Protein AF-A0A3N5P4K5-F1 (afdb_monomer_lite)

Foldseek 3Di:
DLVVVLVVVVVVLVVLVVLVVVQVVCVVPPVPDDHPDHDPDRDQDADQDFDLVLQVVPPPGDSCLVVVDDPDPPDDPVNVVVVVVCRVVSLVSTPLSVQVVQQVVCVVVVHDRDPVRDRSSNSDD

Sequence (125 aa):
SVTELRKALYARVQTQKDEQACVDMLSEYCPQAPKPVPFAADLDPYVIEINFEAAGQIPMEDPSYYLGLPTSFKLSKEQVAKLVAIGPKLLQAAPQYQCMLKVLAAEAKGRPRP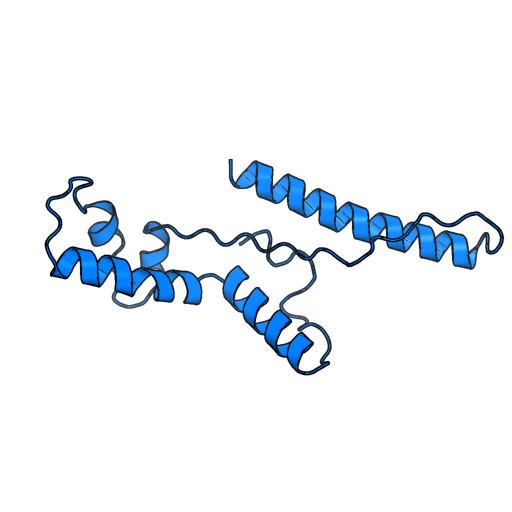EACPVGAGIFP

Structure (mmCIF, N/CA/C/O backbone):
data_AF-A0A3N5P4K5-F1
#
_entry.id   AF-A0A3N5P4K5-F1
#
loop_
_atom_site.group_PDB
_atom_site.id
_atom_site.type_symbol
_atom_site.label_atom_id
_atom_site.label_alt_id
_atom_site.label_comp_id
_atom_site.label_asym_id
_atom_site.label_entity_id
_atom_site.label_seq_id
_atom_site.pdbx_PDB_ins_code
_atom_site.Cartn_x
_atom_site.Cartn_y
_atom_site.Cartn_z
_atom_site.occupancy
_atom_site.B_iso_or_equiv
_atom_site.auth_seq_id
_atom_site.auth_comp_id
_atom_site.auth_asym_id
_atom_site.auth_atom_id
_atom_site.pdbx_PDB_model_num
ATOM 1 N N . SER A 1 1 ? 12.488 -2.743 10.631 1.00 85.75 1 SER A N 1
ATOM 2 C CA . SER A 1 1 ? 11.401 -1.741 10.710 1.00 85.75 1 SER A CA 1
ATOM 3 C C . SER A 1 1 ? 10.677 -1.686 9.370 1.00 85.75 1 SER A C 1
ATOM 5 O O . SER A 1 1 ? 11.232 -2.170 8.386 1.00 85.75 1 SER A O 1
ATOM 7 N N . VAL A 1 2 ? 9.474 -1.100 9.304 1.00 87.19 2 VAL A N 1
ATOM 8 C CA . VAL A 1 2 ? 8.745 -0.896 8.030 1.00 87.19 2 VAL A CA 1
ATOM 9 C C . VAL A 1 2 ? 9.589 -0.092 7.034 1.00 87.19 2 VAL A C 1
ATOM 11 O O . VAL A 1 2 ? 9.617 -0.406 5.850 1.00 87.19 2 VAL A O 1
ATOM 14 N N . THR A 1 3 ? 10.366 0.878 7.517 1.00 91.25 3 THR A N 1
ATOM 15 C CA . THR A 1 3 ? 11.292 1.668 6.696 1.00 91.25 3 THR A CA 1
ATOM 16 C C . THR A 1 3 ? 12.336 0.815 5.974 1.00 91.25 3 THR A C 1
ATOM 18 O O . THR A 1 3 ? 12.535 0.989 4.776 1.00 91.25 3 THR A O 1
ATOM 21 N N . GLU A 1 4 ? 12.983 -0.128 6.665 1.00 93.94 4 GLU A N 1
ATOM 22 C CA . GLU A 1 4 ? 13.984 -1.006 6.037 1.00 93.94 4 GLU A CA 1
ATOM 23 C C . GLU A 1 4 ? 13.351 -1.970 5.027 1.00 93.94 4 GLU A C 1
ATOM 25 O O . GLU A 1 4 ? 13.908 -2.189 3.954 1.00 93.94 4 GLU A O 1
ATOM 30 N N . LEU A 1 5 ? 12.142 -2.470 5.313 1.00 92.31 5 LEU A N 1
ATOM 31 C CA . LEU A 1 5 ? 11.373 -3.258 4.348 1.00 92.31 5 LEU A CA 1
ATOM 32 C C . LEU A 1 5 ? 11.087 -2.447 3.076 1.00 92.31 5 LEU A C 1
ATOM 34 O O . LEU A 1 5 ? 11.355 -2.920 1.974 1.00 92.31 5 LEU A O 1
ATOM 38 N N . ARG A 1 6 ? 10.586 -1.214 3.218 1.00 94.00 6 ARG A N 1
ATOM 39 C CA . ARG A 1 6 ? 10.293 -0.331 2.079 1.00 94.00 6 ARG A CA 1
ATOM 40 C C . ARG A 1 6 ? 11.539 -0.057 1.236 1.00 94.00 6 ARG A C 1
ATOM 42 O O . ARG A 1 6 ? 11.469 -0.145 0.015 1.00 94.00 6 ARG A O 1
ATOM 49 N N . LYS A 1 7 ? 12.690 0.202 1.866 1.00 94.06 7 LYS A N 1
ATOM 50 C CA . LYS A 1 7 ? 13.973 0.376 1.160 1.00 94.06 7 LYS A CA 1
ATOM 51 C C . LYS A 1 7 ? 14.368 -0.868 0.364 1.00 94.06 7 LYS A C 1
ATOM 53 O O . LYS A 1 7 ? 14.731 -0.743 -0.801 1.00 94.06 7 LYS A O 1
ATOM 58 N N . ALA A 1 8 ? 14.272 -2.055 0.964 1.00 93.94 8 ALA A N 1
ATOM 59 C CA . ALA A 1 8 ? 14.612 -3.307 0.290 1.00 93.94 8 ALA A CA 1
ATOM 60 C C . ALA A 1 8 ? 13.686 -3.589 -0.908 1.00 93.94 8 ALA A C 1
ATOM 62 O O . ALA A 1 8 ? 14.152 -3.972 -1.980 1.00 93.94 8 ALA A O 1
ATOM 63 N N . LEU A 1 9 ? 12.381 -3.347 -0.753 1.00 93.31 9 LEU A N 1
ATOM 64 C CA . LEU A 1 9 ? 11.402 -3.493 -1.833 1.00 93.31 9 LEU A CA 1
ATOM 65 C C . LEU A 1 9 ? 11.634 -2.477 -2.955 1.00 93.31 9 LEU A C 1
ATOM 67 O O . LEU A 1 9 ? 11.558 -2.833 -4.129 1.00 93.31 9 LEU A O 1
ATOM 71 N N . TYR A 1 10 ? 11.973 -1.235 -2.609 1.00 92.94 10 TYR A N 1
ATOM 72 C CA . TYR A 1 10 ? 12.324 -0.219 -3.595 1.00 92.94 10 TYR A CA 1
ATOM 73 C C . TYR A 1 10 ? 13.583 -0.606 -4.373 1.00 92.94 10 TYR A C 1
ATOM 75 O O . TYR A 1 10 ? 13.584 -0.549 -5.600 1.00 92.94 10 TYR A O 1
ATOM 83 N N . ALA A 1 11 ? 14.627 -1.072 -3.678 1.00 92.69 11 ALA A N 1
ATOM 84 C CA . ALA A 1 11 ? 15.844 -1.565 -4.314 1.00 92.69 11 ALA A CA 1
ATOM 85 C C . ALA A 1 11 ? 15.534 -2.704 -5.296 1.00 92.69 11 ALA A C 1
ATOM 87 O O . ALA A 1 11 ? 16.038 -2.698 -6.413 1.00 92.69 11 ALA A O 1
ATOM 88 N N . ARG A 1 12 ? 14.631 -3.624 -4.931 1.00 89.94 12 ARG A N 1
ATOM 89 C CA . ARG A 1 12 ? 14.182 -4.697 -5.827 1.00 89.94 12 ARG A CA 1
ATOM 90 C C . ARG A 1 12 ? 13.488 -4.166 -7.083 1.00 89.94 12 ARG A C 1
ATOM 92 O O . ARG A 1 12 ? 13.770 -4.657 -8.171 1.00 89.94 12 ARG A O 1
ATOM 99 N N . VAL A 1 13 ? 12.611 -3.167 -6.952 1.00 92.25 13 VAL A N 1
ATOM 100 C CA . VAL A 1 13 ? 11.982 -2.509 -8.110 1.00 92.25 13 VAL A CA 1
ATOM 101 C C . VAL A 1 13 ? 13.024 -1.831 -8.996 1.00 92.25 13 VAL A C 1
ATOM 103 O O . VAL A 1 13 ? 12.945 -1.952 -10.215 1.00 92.25 13 VAL A O 1
ATOM 106 N N . GLN A 1 14 ? 14.010 -1.159 -8.402 1.00 91.81 14 GLN A N 1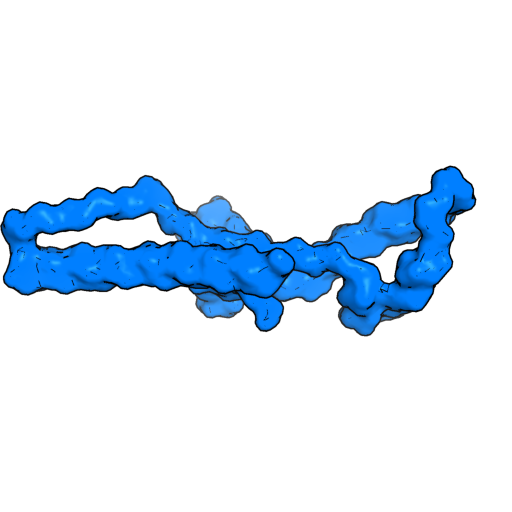
ATOM 107 C CA . GLN A 1 14 ? 15.074 -0.507 -9.156 1.00 91.81 14 GLN A CA 1
ATOM 108 C C . GLN A 1 14 ? 15.932 -1.524 -9.916 1.00 91.81 14 GLN A C 1
ATOM 110 O O . GLN A 1 14 ? 16.144 -1.347 -11.108 1.00 91.81 14 GLN A O 1
ATOM 115 N N . THR A 1 15 ? 16.314 -2.638 -9.283 1.00 91.19 15 THR A N 1
ATOM 116 C CA . THR A 1 15 ? 17.057 -3.721 -9.944 1.00 91.19 15 THR A CA 1
ATOM 117 C C . THR A 1 15 ? 16.330 -4.243 -11.183 1.00 91.19 15 THR A C 1
ATOM 119 O O . THR A 1 15 ? 16.960 -4.416 -12.217 1.00 91.19 15 THR A O 1
ATOM 122 N N . GLN A 1 16 ? 15.008 -4.434 -11.121 1.00 90.19 16 GLN A N 1
ATOM 123 C CA . GLN A 1 16 ? 14.230 -4.871 -12.290 1.00 90.19 16 GLN A CA 1
ATOM 124 C C . GLN A 1 16 ? 14.297 -3.857 -13.441 1.00 90.19 16 GLN A C 1
ATOM 126 O O . GLN A 1 16 ? 14.478 -4.240 -14.594 1.00 90.19 16 GLN A O 1
ATOM 131 N N . LYS A 1 17 ? 14.190 -2.558 -13.132 1.00 89.75 17 LYS A N 1
ATOM 132 C CA . LYS A 1 17 ? 14.299 -1.486 -14.134 1.00 89.75 17 LYS A CA 1
ATOM 133 C C . LYS A 1 17 ? 15.694 -1.429 -14.753 1.00 89.75 17 LYS A C 1
ATOM 135 O O . LYS A 1 17 ? 15.813 -1.295 -15.968 1.00 89.75 17 LYS A O 1
ATOM 140 N N . ASP A 1 18 ? 16.728 -1.548 -13.926 1.00 91.31 18 ASP A N 1
ATOM 141 C CA . ASP A 1 18 ? 18.124 -1.481 -14.359 1.00 91.31 18 ASP A CA 1
ATOM 142 C C . ASP A 1 18 ? 18.496 -2.689 -15.231 1.00 91.31 18 ASP A C 1
ATOM 144 O O . ASP A 1 18 ? 19.149 -2.537 -16.264 1.00 91.31 18 ASP A O 1
ATOM 148 N N . GLU A 1 19 ? 18.043 -3.889 -14.856 1.00 89.69 19 GLU A N 1
ATOM 149 C CA . GLU A 1 19 ? 18.236 -5.101 -15.655 1.00 89.69 19 GLU A CA 1
ATOM 150 C C . GLU A 1 19 ? 17.532 -4.999 -17.011 1.00 89.69 19 GLU A C 1
ATOM 152 O O . GLU A 1 19 ? 18.146 -5.314 -18.031 1.00 89.69 19 GLU A O 1
ATOM 157 N N . GLN A 1 20 ? 16.294 -4.493 -17.051 1.00 88.81 20 GLN A N 1
ATOM 158 C CA . GLN A 1 20 ? 15.585 -4.284 -18.314 1.00 88.81 20 GLN A CA 1
ATOM 159 C C . GLN A 1 20 ? 16.301 -3.257 -19.203 1.00 88.81 20 GLN A C 1
ATOM 161 O O . GLN A 1 20 ? 16.540 -3.529 -20.377 1.00 88.81 20 GLN A O 1
ATOM 166 N N . ALA A 1 21 ? 16.731 -2.124 -18.643 1.00 90.19 21 ALA A N 1
ATOM 167 C CA . ALA A 1 21 ? 17.487 -1.117 -19.388 1.00 90.19 21 ALA A CA 1
ATOM 168 C C . ALA A 1 21 ? 18.812 -1.676 -19.941 1.00 90.19 21 ALA A C 1
ATOM 170 O O . ALA A 1 21 ? 19.208 -1.368 -21.066 1.00 90.19 21 ALA A O 1
ATOM 171 N N . CYS A 1 22 ? 19.489 -2.538 -19.176 1.00 90.69 22 CYS A N 1
ATOM 172 C CA . CYS A 1 22 ? 20.684 -3.245 -19.632 1.00 90.69 22 CYS A CA 1
ATOM 173 C C . CYS A 1 22 ? 20.376 -4.188 -20.807 1.00 90.69 22 CYS A C 1
ATOM 175 O O . CYS A 1 22 ? 21.098 -4.185 -21.806 1.00 90.69 22 CYS A O 1
ATOM 177 N N . VAL A 1 23 ? 19.291 -4.965 -20.723 1.00 89.88 23 VAL A N 1
ATOM 178 C CA . VAL A 1 23 ? 18.829 -5.850 -21.807 1.00 89.88 23 VAL A CA 1
ATOM 179 C C . VAL A 1 23 ? 18.510 -5.058 -23.077 1.00 89.88 23 VAL A C 1
ATOM 181 O O . VAL A 1 23 ? 18.889 -5.488 -24.172 1.00 89.88 23 VAL A O 1
ATOM 184 N N . ASP A 1 24 ? 17.851 -3.908 -22.944 1.00 90.94 24 ASP A N 1
ATOM 185 C CA . ASP A 1 24 ? 17.503 -3.035 -24.067 1.00 90.94 24 ASP A CA 1
ATOM 186 C C . ASP A 1 24 ? 18.772 -2.498 -24.746 1.00 90.94 24 ASP A C 1
ATOM 188 O O . ASP A 1 24 ? 18.946 -2.650 -25.957 1.00 90.94 24 ASP A O 1
ATOM 192 N N . MET A 1 25 ? 19.727 -1.999 -23.955 1.00 92.00 25 MET A N 1
ATOM 193 C CA . MET A 1 25 ? 21.012 -1.502 -24.452 1.00 92.00 25 MET A CA 1
ATOM 194 C C . MET A 1 25 ? 21.840 -2.600 -25.138 1.00 92.00 25 MET A C 1
ATOM 196 O O . MET A 1 25 ? 22.398 -2.384 -26.214 1.00 92.00 25 MET A O 1
ATOM 200 N N . LEU A 1 26 ? 21.909 -3.805 -24.562 1.00 92.62 26 LEU A N 1
ATOM 201 C CA . LEU A 1 26 ? 22.582 -4.941 -25.203 1.00 92.62 26 LEU A CA 1
ATOM 202 C C . LEU A 1 26 ? 21.910 -5.321 -26.522 1.00 92.62 26 LEU A C 1
ATOM 204 O O . LEU A 1 26 ? 22.594 -5.670 -27.479 1.00 92.62 26 LEU A O 1
ATOM 208 N N . SER A 1 27 ? 20.583 -5.241 -26.591 1.00 91.56 27 SER A N 1
ATOM 209 C CA . SER A 1 27 ? 19.837 -5.550 -27.812 1.00 91.56 27 SER A CA 1
ATOM 210 C C . SER A 1 27 ? 20.130 -4.55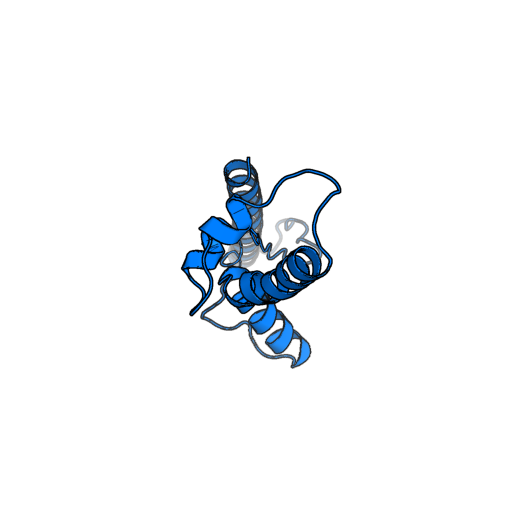2 -28.935 1.00 91.56 27 SER A C 1
ATOM 212 O O . SER A 1 27 ? 20.169 -4.957 -30.095 1.00 91.56 27 SER A O 1
ATOM 214 N N . GLU A 1 28 ? 20.363 -3.284 -28.593 1.00 95.00 28 GLU A N 1
ATOM 215 C CA . GLU A 1 28 ? 20.683 -2.212 -29.539 1.00 95.00 28 GLU A CA 1
ATOM 216 C C . GLU A 1 28 ? 22.142 -2.267 -30.018 1.00 95.00 28 GLU A C 1
ATOM 218 O O . GLU A 1 28 ? 22.401 -2.277 -31.221 1.00 95.00 28 GLU A O 1
ATOM 223 N N . TYR A 1 29 ? 23.102 -2.343 -29.092 1.00 95.62 29 TYR A N 1
ATOM 224 C CA . TYR A 1 29 ? 24.527 -2.173 -29.411 1.00 95.62 29 TYR A CA 1
ATOM 225 C C . TYR A 1 29 ? 25.292 -3.491 -29.588 1.00 95.62 29 TYR A C 1
ATOM 227 O O . TYR A 1 29 ? 26.306 -3.527 -30.284 1.00 95.62 29 TYR A O 1
ATOM 235 N N . CYS A 1 30 ? 24.818 -4.584 -28.984 1.00 93.31 30 CYS A N 1
ATOM 236 C CA . CYS A 1 30 ? 25.510 -5.874 -28.941 1.00 93.31 30 CYS A CA 1
ATOM 237 C C . CYS A 1 30 ? 24.535 -7.049 -29.172 1.00 93.31 30 CYS A C 1
ATOM 239 O O . CYS A 1 30 ? 24.409 -7.917 -28.307 1.00 93.31 30 CYS A O 1
ATOM 241 N N . PRO A 1 31 ? 23.857 -7.146 -30.333 1.00 90.81 31 PRO A N 1
ATOM 242 C CA . PRO A 1 31 ? 22.732 -8.068 -30.530 1.00 90.81 31 PRO A CA 1
ATOM 243 C C . PRO A 1 31 ? 23.086 -9.558 -30.392 1.00 90.81 31 PRO A C 1
ATOM 245 O O . PRO A 1 31 ? 22.196 -10.377 -30.168 1.00 90.81 31 PRO A O 1
ATOM 248 N N . GLN A 1 32 ? 24.368 -9.919 -30.519 1.00 92.69 32 GLN A N 1
ATOM 249 C CA . GLN A 1 32 ? 24.861 -11.291 -30.339 1.00 92.69 32 GLN A CA 1
ATOM 250 C C . GLN A 1 32 ? 25.376 -11.588 -28.921 1.00 92.69 32 GLN A C 1
ATOM 252 O O . GLN A 1 32 ? 25.774 -12.718 -28.642 1.00 92.69 32 GLN A O 1
ATOM 257 N N . ALA A 1 33 ? 25.408 -10.598 -28.024 1.00 87.69 33 ALA A N 1
ATOM 258 C CA . ALA A 1 33 ? 25.846 -10.809 -26.653 1.00 87.69 33 ALA A CA 1
ATOM 259 C C . ALA A 1 33 ? 24.820 -11.648 -25.868 1.00 87.69 33 ALA A C 1
ATOM 261 O O . ALA A 1 33 ? 23.611 -11.532 -26.100 1.00 87.69 33 ALA A O 1
ATOM 262 N N . PRO A 1 34 ? 25.275 -12.481 -24.915 1.00 86.44 34 PRO A N 1
ATOM 263 C CA . PRO A 1 34 ? 24.373 -13.181 -24.015 1.00 86.44 34 PRO A CA 1
ATOM 264 C C . PRO A 1 34 ? 23.576 -12.163 -23.194 1.00 86.44 34 PRO A C 1
ATOM 266 O O . PRO A 1 34 ? 24.144 -11.273 -22.561 1.00 86.44 34 PRO A O 1
ATOM 269 N N . LYS A 1 35 ? 22.250 -12.302 -23.210 1.00 83.44 35 LYS A N 1
ATOM 270 C CA . LYS A 1 35 ? 21.351 -11.448 -22.432 1.00 83.44 35 LYS A CA 1
ATOM 271 C C . LYS A 1 35 ? 21.176 -12.025 -21.022 1.00 83.44 35 LYS A C 1
ATOM 273 O O . LYS A 1 35 ? 21.112 -13.251 -20.888 1.00 83.44 35 LYS A O 1
ATOM 278 N N . PRO A 1 36 ? 21.076 -11.177 -19.984 1.00 81.38 36 PRO A N 1
ATOM 279 C CA . PRO A 1 36 ? 20.628 -11.607 -18.665 1.00 81.38 36 PRO A CA 1
ATOM 280 C C . PRO A 1 36 ? 19.301 -12.372 -18.754 1.00 81.38 36 PRO A C 1
ATOM 282 O O . PRO A 1 36 ? 18.460 -12.070 -19.603 1.00 81.38 36 PRO A O 1
ATOM 285 N N . VAL A 1 37 ? 19.112 -13.366 -17.883 1.00 78.75 37 VAL A N 1
ATOM 286 C CA . VAL A 1 37 ? 17.830 -14.075 -17.778 1.00 78.75 37 VAL A CA 1
ATOM 287 C C . VAL A 1 37 ? 16.818 -13.104 -17.166 1.00 78.75 37 VAL A C 1
ATOM 289 O O . VAL A 1 37 ? 17.047 -12.668 -16.038 1.00 78.75 37 VAL A O 1
ATOM 292 N N . PRO A 1 38 ? 15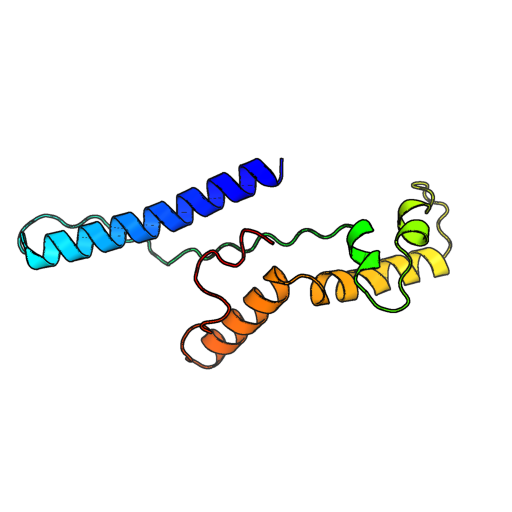.727 -12.753 -17.869 1.00 71.31 38 PRO A N 1
ATOM 293 C CA . PRO A 1 38 ? 14.737 -11.836 -17.324 1.00 71.31 38 PRO A CA 1
ATOM 294 C C . PRO A 1 38 ? 14.037 -12.464 -16.117 1.00 71.31 38 PRO A C 1
ATOM 296 O O . PRO A 1 38 ? 13.914 -13.690 -16.013 1.00 71.31 38 PRO A O 1
ATOM 299 N N . PHE A 1 39 ? 13.528 -11.625 -15.215 1.00 70.62 39 PHE A N 1
ATOM 300 C CA . PHE A 1 39 ? 12.617 -12.099 -14.180 1.00 70.62 39 PHE A CA 1
ATOM 301 C C . PHE A 1 39 ? 11.404 -12.788 -14.818 1.00 70.62 39 PHE A C 1
ATOM 303 O O . PHE A 1 39 ? 10.881 -12.348 -15.838 1.00 70.62 39 PHE A O 1
ATOM 310 N N . ALA A 1 40 ? 10.940 -13.878 -14.200 1.00 69.94 40 ALA A N 1
ATOM 311 C CA . ALA A 1 40 ? 9.782 -14.629 -14.691 1.00 69.94 40 ALA A CA 1
ATOM 312 C C . ALA A 1 40 ? 8.484 -13.797 -14.688 1.00 69.94 40 ALA A C 1
ATOM 314 O O . ALA A 1 40 ? 7.555 -14.102 -15.432 1.00 69.94 40 ALA A O 1
ATOM 315 N N . ALA A 1 41 ? 8.423 -12.771 -13.838 1.00 70.19 41 ALA A N 1
ATOM 316 C CA . ALA A 1 41 ? 7.370 -11.771 -13.795 1.00 70.19 41 ALA A CA 1
ATOM 317 C C . ALA A 1 41 ? 7.898 -10.504 -13.111 1.00 70.19 41 ALA A C 1
ATOM 319 O O . ALA A 1 41 ? 8.716 -10.598 -12.189 1.00 70.19 41 ALA A O 1
ATOM 320 N N . ASP A 1 42 ? 7.379 -9.349 -13.520 1.00 78.38 42 ASP A N 1
ATOM 321 C CA . ASP A 1 42 ? 7.615 -8.091 -12.819 1.00 78.38 42 ASP A CA 1
ATOM 322 C C . ASP A 1 42 ? 6.989 -8.142 -11.422 1.00 78.38 42 ASP A C 1
ATOM 324 O O . ASP A 1 42 ? 5.801 -8.427 -11.251 1.00 78.38 42 ASP A O 1
ATOM 328 N N . LEU A 1 43 ? 7.787 -7.837 -10.403 1.00 83.75 43 LEU A N 1
ATOM 329 C CA . LEU A 1 43 ? 7.323 -7.681 -9.031 1.00 83.75 43 LEU A CA 1
ATOM 330 C C . LEU A 1 43 ? 6.974 -6.216 -8.768 1.00 83.75 43 LEU A C 1
ATOM 332 O O . LEU A 1 43 ? 7.852 -5.350 -8.780 1.00 83.75 43 LEU A O 1
ATOM 336 N N . ASP A 1 44 ? 5.703 -5.964 -8.460 1.00 90.56 44 ASP A N 1
ATOM 337 C CA . ASP A 1 44 ? 5.183 -4.666 -8.020 1.00 90.56 44 ASP A CA 1
ATOM 338 C C . ASP A 1 44 ? 4.679 -4.770 -6.567 1.00 90.56 44 ASP A C 1
ATOM 340 O O . ASP A 1 44 ? 3.557 -5.222 -6.328 1.00 90.56 44 ASP A O 1
ATOM 344 N N . PRO A 1 45 ? 5.523 -4.452 -5.568 1.00 92.88 45 PRO A N 1
ATOM 345 C CA . PRO A 1 45 ? 5.175 -4.638 -4.166 1.00 92.88 45 PRO A CA 1
ATOM 346 C C . PRO A 1 45 ? 4.313 -3.498 -3.601 1.00 92.88 45 PRO A C 1
ATOM 348 O O . PRO A 1 45 ? 4.570 -2.316 -3.831 1.00 92.88 45 PRO A O 1
ATOM 351 N N . TYR A 1 46 ? 3.347 -3.872 -2.756 1.00 94.25 46 TYR A N 1
ATOM 352 C CA . TYR A 1 46 ? 2.470 -2.957 -2.021 1.00 94.25 46 TYR A CA 1
ATOM 353 C C . TYR A 1 46 ? 2.667 -3.132 -0.513 1.00 94.25 46 TYR A C 1
ATOM 355 O O . TYR A 1 46 ? 2.483 -4.224 0.024 1.00 94.25 46 TYR A O 1
ATOM 363 N N . VAL A 1 47 ? 3.032 -2.053 0.181 1.00 94.31 47 VAL A N 1
ATOM 364 C CA . VAL A 1 47 ? 3.215 -2.019 1.636 1.00 94.31 47 VAL A CA 1
ATOM 365 C C . VAL A 1 47 ? 2.090 -1.200 2.248 1.00 94.31 47 VAL A C 1
ATOM 367 O O . VAL A 1 47 ? 2.130 0.030 2.263 1.00 94.31 47 VAL A O 1
ATOM 370 N N . ILE A 1 48 ? 1.088 -1.897 2.775 1.00 93.00 48 ILE A N 1
ATOM 371 C CA . ILE A 1 48 ? -0.086 -1.282 3.393 1.00 93.00 48 ILE A CA 1
ATOM 372 C C . ILE A 1 48 ? 0.068 -1.376 4.905 1.00 93.00 48 ILE A C 1
ATOM 374 O O . ILE A 1 48 ? 0.069 -2.466 5.476 1.00 93.00 48 ILE A O 1
ATOM 378 N N . GLU A 1 49 ? 0.217 -0.225 5.549 1.00 89.56 49 GLU A N 1
ATOM 379 C CA . GLU A 1 49 ? 0.324 -0.138 6.998 1.00 89.56 49 GLU A CA 1
ATOM 380 C C . GLU A 1 49 ? -1.042 0.189 7.592 1.00 89.56 49 GLU A C 1
ATOM 382 O O . GLU A 1 49 ? -1.641 1.212 7.271 1.00 89.56 49 GLU A O 1
ATOM 387 N N . ILE A 1 50 ? -1.534 -0.700 8.452 1.00 89.19 50 ILE A N 1
ATOM 388 C CA . ILE A 1 50 ? -2.793 -0.513 9.165 1.00 89.19 50 ILE A CA 1
ATOM 389 C C . ILE A 1 50 ? -2.465 -0.259 10.625 1.00 89.19 50 ILE A C 1
ATOM 391 O O . ILE A 1 50 ? -1.954 -1.133 11.324 1.00 89.19 50 ILE A O 1
ATOM 395 N N . ASN A 1 51 ? -2.768 0.950 11.076 1.00 91.31 51 ASN A N 1
ATOM 396 C CA . ASN A 1 51 ? -2.640 1.362 12.462 1.00 91.31 51 ASN A CA 1
ATOM 397 C C . ASN A 1 51 ? -3.860 2.208 12.853 1.00 91.31 51 ASN A C 1
ATOM 399 O O . ASN A 1 51 ? -4.588 2.710 11.997 1.00 91.31 51 ASN A O 1
ATOM 403 N N . PHE A 1 52 ? -4.108 2.341 14.154 1.00 94.62 52 PHE A N 1
ATOM 404 C CA . PHE A 1 52 ? -5.252 3.115 14.637 1.00 94.62 52 PHE A CA 1
ATOM 405 C C . PHE A 1 52 ? -5.028 4.629 14.594 1.00 94.62 52 PHE A C 1
ATOM 407 O O . PHE A 1 52 ? -6.003 5.371 14.625 1.00 94.62 52 PHE A O 1
ATOM 414 N N . GLU A 1 53 ? -3.786 5.103 14.463 1.00 93.00 53 GLU A N 1
ATOM 415 C CA . GLU A 1 53 ? -3.495 6.532 14.280 1.00 93.00 53 GLU A CA 1
ATOM 416 C C . GLU A 1 53 ? -4.101 7.054 12.970 1.00 93.00 53 GLU A C 1
ATOM 418 O O . GLU A 1 53 ? -4.677 8.142 12.931 1.00 93.00 53 GLU A O 1
ATOM 423 N N . ALA A 1 54 ? -4.077 6.230 11.919 1.00 91.81 54 ALA A N 1
ATOM 424 C CA . ALA A 1 54 ? -4.690 6.528 10.630 1.00 91.81 54 ALA A CA 1
ATOM 425 C C . ALA A 1 54 ? -6.220 6.694 10.701 1.00 91.81 54 ALA A C 1
ATOM 427 O O . ALA A 1 54 ? -6.810 7.259 9.779 1.00 91.81 54 ALA A O 1
ATOM 428 N N . ALA A 1 55 ? -6.879 6.292 11.798 1.00 93.88 55 ALA A N 1
ATOM 429 C CA . ALA A 1 55 ? -8.305 6.555 11.986 1.00 93.88 55 ALA A CA 1
ATOM 430 C C . ALA A 1 55 ? -8.621 8.061 12.001 1.00 93.88 55 ALA A C 1
ATOM 432 O O . ALA A 1 55 ? -9.696 8.448 11.559 1.00 93.88 55 ALA A O 1
ATOM 433 N N . GLY A 1 56 ? -7.670 8.920 12.393 1.00 91.81 56 GLY A N 1
ATOM 434 C CA . GLY A 1 56 ? -7.839 10.378 12.338 1.00 91.81 56 GLY A CA 1
ATOM 435 C C . GLY A 1 56 ? -8.015 10.950 10.924 1.00 91.81 56 GLY A C 1
ATOM 436 O O . GLY A 1 56 ? -8.393 12.109 10.775 1.00 91.81 56 GLY A O 1
ATOM 437 N N . GLN A 1 57 ? -7.761 10.156 9.881 1.00 89.88 57 GLN A N 1
ATOM 438 C CA . GLN A 1 57 ? -7.980 10.535 8.482 1.00 89.88 57 GLN A CA 1
ATOM 439 C C . GLN A 1 57 ? -9.377 10.141 7.972 1.00 89.88 57 GLN A C 1
ATOM 441 O O . GLN A 1 57 ? -9.754 10.509 6.860 1.00 89.88 57 GLN A O 1
ATOM 446 N N . ILE A 1 58 ? -10.153 9.392 8.763 1.00 93.62 58 ILE A N 1
ATOM 447 C CA . ILE A 1 58 ? -11.478 8.895 8.392 1.00 93.62 58 ILE A CA 1
ATOM 448 C C . ILE A 1 58 ? -12.542 9.777 9.065 1.00 93.62 58 ILE A C 1
ATOM 450 O O . ILE A 1 58 ? -12.518 9.945 10.285 1.00 93.62 58 ILE A O 1
ATOM 454 N N . PRO A 1 59 ? -13.515 10.329 8.315 1.00 93.12 59 PRO A N 1
ATOM 455 C CA . PRO A 1 59 ? -14.578 11.136 8.903 1.00 93.12 59 PRO A CA 1
ATOM 456 C C . PRO A 1 59 ? -15.338 10.389 10.005 1.00 93.12 59 PRO A C 1
ATOM 458 O O . PRO A 1 59 ? -15.750 9.246 9.812 1.00 93.12 59 PRO A O 1
ATOM 461 N N . MET A 1 60 ? -15.588 11.079 11.122 1.00 91.56 60 MET A N 1
ATOM 462 C CA . MET A 1 60 ? -16.311 10.571 12.301 1.00 91.56 60 MET A CA 1
ATOM 463 C C . MET A 1 60 ? -15.601 9.451 13.080 1.00 91.56 60 MET A C 1
ATOM 465 O O . MET A 1 60 ? -16.203 8.884 13.992 1.00 91.56 60 MET A O 1
ATOM 469 N N . GLU A 1 61 ? -14.347 9.140 12.759 1.00 94.31 61 GLU A N 1
ATOM 470 C CA . GLU A 1 61 ? -13.532 8.215 13.543 1.00 94.31 61 GLU A CA 1
ATOM 471 C C . GLU A 1 61 ? -12.610 8.980 14.493 1.00 94.31 61 GLU A C 1
ATOM 473 O O . GLU A 1 61 ? -12.036 10.010 14.142 1.00 94.31 61 GLU A O 1
ATOM 478 N N . ASP A 1 62 ? -12.472 8.464 15.712 1.00 94.00 62 ASP A N 1
ATOM 479 C CA . ASP A 1 62 ? -11.586 9.022 16.729 1.00 94.00 62 ASP A CA 1
ATOM 480 C C . ASP A 1 62 ? -10.451 8.025 17.013 1.00 94.00 62 ASP A C 1
ATOM 482 O O . ASP A 1 62 ? -10.708 6.959 17.584 1.00 94.00 62 ASP A O 1
ATOM 486 N N . PRO A 1 63 ? -9.194 8.332 16.642 1.00 94.75 63 PRO A N 1
ATOM 487 C CA . PRO A 1 63 ? -8.063 7.446 16.902 1.00 94.75 63 PRO A CA 1
ATOM 488 C C . PRO A 1 63 ? -7.851 7.189 18.402 1.00 94.75 63 PRO A C 1
ATOM 490 O O . PRO A 1 63 ? -7.411 6.099 18.777 1.00 94.75 63 PRO A O 1
ATOM 493 N N . SER A 1 64 ? -8.209 8.142 19.274 1.00 95.19 64 SER A N 1
ATOM 494 C CA . SER A 1 64 ? -8.020 8.013 20.724 1.00 95.19 64 SER A CA 1
ATOM 495 C C . SER A 1 64 ? -8.888 6.912 21.333 1.00 95.19 64 SER A C 1
ATOM 497 O O . SER A 1 64 ? -8.448 6.229 22.259 1.00 95.19 64 SER A O 1
ATOM 499 N N . TYR A 1 65 ? -10.072 6.662 20.761 1.00 94.62 65 TYR A N 1
ATOM 500 C CA . TYR A 1 65 ? -10.934 5.555 21.166 1.00 94.62 65 TYR A CA 1
ATOM 501 C C . TYR A 1 65 ? -10.199 4.221 21.029 1.00 94.62 65 TYR A C 1
ATOM 503 O O . TYR A 1 65 ? -10.142 3.451 21.984 1.00 94.62 65 TYR A O 1
ATOM 511 N N . TYR A 1 66 ? -9.618 3.963 19.855 1.00 93.94 66 TYR A N 1
ATOM 512 C CA . TYR 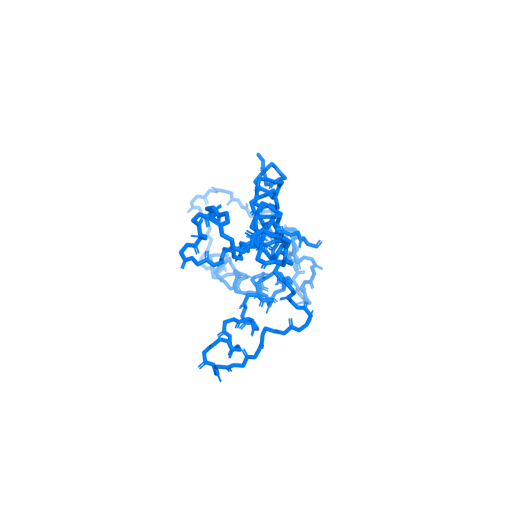A 1 66 ? -8.970 2.691 19.537 1.00 93.94 66 TYR A CA 1
ATOM 513 C C . TYR A 1 66 ? -7.658 2.499 20.299 1.00 93.94 66 TYR A C 1
ATOM 515 O O . TYR A 1 66 ? -7.415 1.422 20.841 1.00 93.94 66 TYR A O 1
ATOM 523 N N . LEU A 1 67 ? -6.835 3.549 20.375 1.00 93.38 67 LEU A N 1
ATOM 524 C CA . LEU A 1 67 ? -5.561 3.532 21.101 1.00 93.38 67 LEU A CA 1
ATOM 525 C C . LEU A 1 67 ? -5.756 3.423 22.622 1.00 93.38 67 LEU A C 1
ATOM 527 O O . LEU A 1 67 ? -4.878 2.917 23.317 1.00 93.38 67 LEU A O 1
ATOM 531 N N . GLY A 1 68 ? -6.907 3.869 23.134 1.00 92.50 68 GLY A N 1
ATOM 532 C CA . GLY A 1 68 ? -7.282 3.773 24.544 1.00 92.50 68 GLY A CA 1
ATOM 533 C C . GLY A 1 68 ? -7.973 2.465 24.941 1.00 92.50 68 GLY A C 1
ATOM 534 O O . GLY A 1 68 ? -8.277 2.282 26.123 1.00 92.50 68 GLY A O 1
ATOM 535 N N . LEU A 1 69 ? -8.253 1.552 24.000 1.00 91.62 69 LEU A N 1
ATOM 536 C CA . LEU A 1 69 ? -8.883 0.276 24.340 1.00 91.62 69 LEU A CA 1
ATOM 537 C C . LEU A 1 69 ? -7.945 -0.583 25.201 1.00 91.62 69 LEU A C 1
ATOM 539 O O . LEU A 1 69 ? -6.755 -0.702 24.904 1.00 91.62 69 LEU A O 1
ATOM 543 N N . PRO A 1 70 ? -8.465 -1.238 26.255 1.00 88.88 70 PRO A N 1
ATOM 544 C CA . PRO A 1 70 ? -7.642 -2.101 27.082 1.00 88.88 70 PRO A CA 1
ATOM 545 C C . PRO A 1 70 ? -7.171 -3.306 26.263 1.00 88.88 70 PRO A C 1
ATOM 547 O O . PRO A 1 70 ? -7.973 -4.004 25.650 1.00 88.88 70 PRO A O 1
ATOM 550 N N . THR A 1 71 ? -5.883 -3.631 26.347 1.00 81.62 71 THR A N 1
ATOM 551 C CA . THR A 1 71 ? -5.275 -4.812 25.700 1.00 81.62 71 THR A CA 1
ATOM 552 C C . THR A 1 71 ? -5.637 -6.141 26.383 1.00 81.62 71 THR A C 1
ATOM 554 O O . THR A 1 71 ? -5.061 -7.187 26.095 1.00 81.62 71 THR A O 1
ATOM 557 N N . SER A 1 72 ? -6.597 -6.115 27.309 1.00 77.56 72 SER A N 1
ATOM 558 C CA . SER A 1 72 ? -7.055 -7.278 28.068 1.00 77.56 72 SER A CA 1
ATOM 559 C C . SER A 1 72 ? -8.177 -8.029 27.346 1.00 77.56 72 SER A C 1
ATOM 561 O O . SER A 1 72 ? -8.957 -7.437 26.606 1.00 77.56 72 SER A O 1
ATOM 563 N N . PHE A 1 73 ? -8.365 -9.309 27.671 1.00 72.19 73 PHE A N 1
ATOM 564 C CA . PHE A 1 73 ? -9.457 -10.153 27.156 1.00 72.19 73 PHE A CA 1
ATOM 565 C C . PHE A 1 73 ? -10.881 -9.727 27.586 1.00 72.19 73 PHE A C 1
ATOM 567 O O . PHE A 1 73 ? -11.833 -10.475 27.388 1.00 72.19 73 PHE A O 1
ATOM 574 N N . LYS A 1 74 ? -11.053 -8.545 28.193 1.00 82.12 74 LYS A N 1
ATOM 575 C CA . LYS A 1 74 ? -12.333 -8.036 28.718 1.00 82.12 74 LYS A CA 1
ATOM 576 C C . LYS A 1 74 ? -13.051 -7.064 27.778 1.00 82.12 74 LYS A C 1
ATOM 578 O O . LYS A 1 74 ? -13.913 -6.317 28.236 1.00 82.12 74 LYS A O 1
ATOM 583 N N . LEU A 1 75 ? -12.699 -7.031 26.494 1.00 88.88 75 LEU A N 1
ATOM 584 C CA . LEU A 1 75 ? -13.409 -6.179 25.542 1.00 88.88 75 LEU A CA 1
ATOM 585 C C . LEU A 1 75 ? -14.889 -6.569 25.486 1.00 88.88 75 LEU A C 1
ATOM 587 O O . LEU A 1 75 ? -15.239 -7.747 25.378 1.00 88.88 75 LEU A O 1
ATOM 591 N N . SER A 1 76 ? -15.767 -5.571 25.554 1.00 92.25 76 SER A N 1
ATOM 592 C CA . SER A 1 76 ? -17.192 -5.786 25.343 1.00 92.25 76 SER A CA 1
ATOM 593 C C . SER A 1 76 ? -17.450 -6.203 23.893 1.00 92.25 76 SER A C 1
ATOM 595 O O . SER A 1 76 ? -16.673 -5.897 22.984 1.00 92.25 76 SER A O 1
ATOM 597 N N . LYS A 1 77 ? -18.585 -6.865 23.645 1.00 92.75 77 LYS A N 1
ATOM 598 C CA . LYS A 1 77 ? -19.004 -7.217 22.277 1.00 92.75 77 LYS A CA 1
ATOM 599 C C . LYS A 1 77 ? -19.061 -5.992 21.360 1.00 92.75 77 LYS A C 1
ATOM 601 O O . LYS A 1 77 ? -18.713 -6.094 20.190 1.00 92.75 77 LYS A O 1
ATOM 606 N N . GLU A 1 78 ? -19.452 -4.839 21.895 1.00 93.31 78 GLU A N 1
ATOM 607 C CA . GLU A 1 78 ? -19.506 -3.575 21.155 1.00 93.31 78 GLU A CA 1
ATOM 608 C C . GLU A 1 78 ? -18.111 -3.062 20.780 1.00 93.31 78 GLU A C 1
ATOM 610 O O . GLU A 1 78 ? -17.902 -2.634 19.647 1.00 93.31 78 GLU A O 1
ATOM 615 N N . GLN A 1 79 ? -17.141 -3.143 21.697 1.00 93.06 79 GLN A N 1
ATOM 616 C CA . GLN A 1 79 ? -15.751 -2.766 21.418 1.00 93.06 79 GLN A CA 1
ATOM 617 C C . GLN A 1 79 ? -15.139 -3.671 20.346 1.00 93.06 79 GLN A C 1
ATOM 619 O O . GLN A 1 79 ? -14.510 -3.181 19.410 1.00 93.06 79 GLN A O 1
ATOM 624 N N . VAL A 1 80 ? -15.384 -4.982 20.434 1.00 92.50 80 VAL A N 1
ATOM 625 C CA . VAL A 1 80 ? -14.956 -5.938 19.404 1.00 92.50 80 VAL A CA 1
ATOM 626 C C . VAL A 1 80 ? -15.621 -5.623 18.062 1.00 92.50 80 VAL A C 1
ATOM 628 O O . VAL A 1 80 ? -14.938 -5.577 17.043 1.00 92.50 80 VAL A O 1
ATOM 631 N N . ALA A 1 81 ? -16.926 -5.344 18.043 1.00 94.44 81 ALA A N 1
ATOM 632 C CA . ALA A 1 81 ? -17.633 -4.988 16.815 1.00 94.44 81 ALA A CA 1
ATOM 633 C C . ALA A 1 81 ? -17.061 -3.716 16.163 1.00 94.44 81 ALA A C 1
ATOM 635 O O . ALA A 1 81 ? -16.863 -3.691 14.949 1.00 94.44 81 ALA A O 1
ATOM 636 N N . LYS A 1 82 ? -16.725 -2.688 16.955 1.00 93.25 82 LYS A N 1
ATOM 637 C CA . LYS A 1 82 ? -16.061 -1.475 16.451 1.00 93.25 82 LYS A CA 1
ATOM 638 C C . LYS A 1 82 ? -14.665 -1.760 15.892 1.00 93.25 82 LYS A C 1
ATOM 640 O O . LYS A 1 82 ? -14.342 -1.269 14.814 1.00 93.25 82 LYS A O 1
ATOM 645 N N . LEU A 1 83 ? -13.868 -2.590 16.567 1.00 92.25 83 LEU A N 1
ATOM 646 C CA . LEU A 1 83 ? -12.547 -3.015 16.083 1.00 92.25 83 LEU A CA 1
ATOM 647 C C . LEU A 1 83 ? -12.620 -3.782 14.754 1.00 92.25 83 LEU A C 1
ATOM 649 O O . LEU A 1 83 ? -11.794 -3.576 13.869 1.00 92.25 83 LEU A O 1
ATOM 653 N N . VAL A 1 84 ? -13.625 -4.641 14.585 1.00 93.44 84 VAL A N 1
ATOM 654 C CA . VAL A 1 84 ? -13.857 -5.339 13.312 1.00 93.44 84 VAL A CA 1
ATOM 655 C C . VAL A 1 84 ? -14.290 -4.352 12.223 1.00 93.44 84 VAL A C 1
ATOM 657 O O . VAL A 1 84 ? -13.828 -4.443 11.087 1.00 93.44 84 VAL A O 1
ATOM 660 N N . ALA A 1 85 ? -15.145 -3.385 12.564 1.00 94.88 85 ALA A N 1
ATOM 661 C CA . ALA A 1 85 ? -15.696 -2.428 11.608 1.00 94.88 85 ALA A CA 1
ATOM 662 C C . ALA A 1 85 ? -14.680 -1.386 11.105 1.00 94.88 85 ALA A C 1
ATOM 664 O O . ALA A 1 85 ? -14.812 -0.921 9.972 1.00 94.88 85 ALA A O 1
ATOM 665 N N . ILE A 1 86 ? -13.682 -1.007 11.912 1.00 95.12 86 ILE A N 1
ATOM 666 C CA . ILE A 1 86 ? -12.685 0.005 11.520 1.00 95.12 86 ILE A CA 1
ATOM 667 C C . ILE A 1 86 ? -11.649 -0.538 10.527 1.00 95.12 86 ILE A C 1
ATOM 669 O O . ILE A 1 86 ? -11.179 0.209 9.673 1.00 95.12 86 ILE A O 1
ATOM 673 N N . GLY A 1 87 ? -11.336 -1.838 10.569 1.00 93.50 87 GLY A N 1
ATOM 674 C CA . GLY A 1 87 ? -10.324 -2.459 9.704 1.00 93.50 87 GLY A CA 1
ATOM 675 C C . GLY A 1 87 ? -10.535 -2.192 8.204 1.00 93.50 87 GLY A C 1
ATOM 676 O O . GLY A 1 87 ? -9.639 -1.646 7.556 1.00 93.50 87 GLY A O 1
ATOM 677 N N . PRO A 1 88 ? -11.720 -2.493 7.636 1.00 94.69 88 PRO A N 1
ATOM 678 C CA . PRO A 1 88 ? -12.024 -2.178 6.241 1.00 94.69 88 PRO A CA 1
ATOM 679 C C . PRO A 1 88 ? -11.935 -0.685 5.916 1.00 94.69 88 PRO A C 1
ATOM 681 O O . PRO A 1 88 ? -11.500 -0.332 4.824 1.00 94.69 88 PRO A O 1
ATOM 684 N N . LYS A 1 89 ? -12.310 0.197 6.852 1.00 95.31 89 LYS A N 1
ATOM 685 C CA . LYS A 1 89 ? -12.229 1.649 6.640 1.00 95.31 89 LYS A CA 1
ATOM 686 C C . LYS A 1 89 ? -10.775 2.121 6.564 1.00 95.31 89 LYS A C 1
ATOM 688 O O . LYS A 1 89 ? -10.448 2.908 5.685 1.00 95.31 89 LYS A O 1
ATOM 693 N N . LEU A 1 90 ? -9.901 1.593 7.426 1.00 95.44 90 LEU A N 1
ATOM 694 C CA . LEU A 1 90 ? -8.460 1.876 7.396 1.00 95.44 90 LEU A CA 1
ATOM 695 C C . LEU A 1 90 ? -7.822 1.405 6.087 1.00 95.44 90 LEU A C 1
ATOM 697 O O . LEU A 1 90 ? -7.065 2.149 5.472 1.00 95.44 90 LEU A O 1
ATOM 701 N N . LEU A 1 91 ? -8.182 0.208 5.615 1.00 94.25 91 LEU A N 1
ATOM 702 C CA . LEU A 1 91 ? -7.748 -0.274 4.301 1.00 94.25 91 LEU A CA 1
ATOM 703 C C . LEU A 1 91 ? -8.234 0.651 3.183 1.00 94.25 91 LEU A C 1
ATOM 705 O O . LEU A 1 91 ? -7.451 1.034 2.322 1.00 94.25 91 LEU A O 1
ATOM 709 N N . GLN A 1 92 ? -9.508 1.049 3.205 1.00 93.44 92 GLN A N 1
ATOM 710 C CA . GLN A 1 92 ? -10.061 1.939 2.185 1.00 93.44 92 GLN A CA 1
ATOM 711 C C . GLN A 1 92 ? -9.401 3.321 2.176 1.00 93.44 92 GLN A C 1
ATOM 713 O O . GLN A 1 92 ? -9.228 3.888 1.099 1.00 93.44 92 GLN A O 1
ATOM 718 N N . ALA A 1 93 ? -9.006 3.839 3.336 1.00 91.94 93 ALA A N 1
ATOM 719 C CA . ALA A 1 93 ? -8.287 5.101 3.441 1.00 91.94 93 ALA A CA 1
ATOM 720 C C . ALA A 1 93 ? -6.825 5.005 2.960 1.00 91.94 93 ALA A C 1
ATOM 722 O O . ALA A 1 93 ? -6.260 6.016 2.550 1.00 91.94 93 ALA A O 1
ATOM 723 N N . ALA A 1 94 ? -6.215 3.813 2.966 1.00 92.69 94 ALA A N 1
ATOM 724 C CA . ALA A 1 94 ? -4.813 3.629 2.598 1.00 92.69 94 ALA A CA 1
ATOM 725 C C . ALA A 1 94 ? -4.568 3.853 1.084 1.00 92.69 94 ALA A C 1
ATOM 727 O O . ALA A 1 94 ? -5.071 3.079 0.256 1.00 92.69 94 ALA A O 1
ATOM 728 N N . PRO A 1 95 ? -3.743 4.844 0.682 1.00 91.31 95 PRO A N 1
ATOM 729 C CA . PRO A 1 95 ? -3.485 5.142 -0.730 1.00 91.31 95 PRO A CA 1
ATOM 730 C C . PRO A 1 95 ? -2.899 3.960 -1.510 1.00 91.31 95 PRO A C 1
ATOM 732 O O . PRO A 1 95 ? -3.297 3.698 -2.646 1.00 91.31 95 PRO A O 1
ATOM 735 N N . GLN A 1 96 ? -1.999 3.196 -0.886 1.00 93.75 96 GLN A N 1
ATOM 736 C CA . GLN A 1 96 ? -1.348 2.043 -1.512 1.00 93.75 96 GLN A CA 1
ATOM 737 C C . GLN A 1 96 ? -2.362 0.937 -1.805 1.00 93.75 96 GLN A C 1
ATOM 739 O O . GLN A 1 96 ? -2.313 0.328 -2.872 1.00 93.75 96 GLN A O 1
ATOM 744 N N . TYR A 1 97 ? -3.321 0.712 -0.899 1.00 94.62 97 TYR A N 1
ATOM 745 C CA . TYR A 1 97 ? -4.394 -0.260 -1.112 1.00 94.62 97 TYR A CA 1
ATOM 746 C C . TYR A 1 97 ? -5.301 0.161 -2.270 1.00 94.62 97 TYR A C 1
ATOM 748 O O . TYR A 1 97 ? -5.622 -0.655 -3.133 1.00 94.62 97 TYR A O 1
ATOM 756 N N . GLN A 1 98 ? -5.648 1.449 -2.351 1.00 93.75 98 GLN A N 1
ATOM 757 C CA . GLN A 1 98 ? -6.413 1.976 -3.481 1.00 93.75 98 GLN A CA 1
ATOM 758 C C . GLN A 1 98 ? -5.663 1.821 -4.805 1.00 93.75 98 GLN A C 1
ATOM 760 O O . GLN A 1 98 ? -6.275 1.473 -5.816 1.00 93.75 98 GLN A O 1
ATOM 765 N N . CYS A 1 99 ? -4.346 2.038 -4.817 1.00 94.25 99 CYS A N 1
ATOM 766 C CA . CYS A 1 99 ? -3.554 1.786 -6.014 1.00 94.25 99 CYS A CA 1
ATOM 767 C C . CYS A 1 99 ? -3.536 0.307 -6.399 1.00 94.25 99 CYS A C 1
ATOM 769 O O . CYS A 1 99 ? -3.804 -0.007 -7.558 1.00 94.25 99 CYS A O 1
ATOM 771 N N . MET A 1 100 ? -3.333 -0.593 -5.434 1.00 95.38 100 MET A N 1
ATOM 772 C CA . MET A 1 100 ? -3.373 -2.037 -5.668 1.00 95.38 100 MET A CA 1
ATOM 773 C C . MET A 1 100 ? -4.701 -2.461 -6.309 1.00 95.38 100 MET A C 1
ATOM 775 O O . MET A 1 100 ? -4.708 -3.136 -7.335 1.00 95.38 100 MET A O 1
ATOM 779 N N . LEU A 1 101 ? -5.836 -2.009 -5.762 1.00 96.31 101 LEU A N 1
ATOM 780 C CA . LEU A 1 101 ? -7.159 -2.322 -6.310 1.00 96.31 101 LEU A CA 1
ATOM 781 C C . LEU A 1 101 ? -7.341 -1.809 -7.745 1.00 96.31 101 LEU A C 1
ATOM 783 O O . LEU A 1 101 ? -7.905 -2.514 -8.582 1.00 96.31 101 LEU A O 1
ATOM 787 N N . LYS A 1 102 ? -6.863 -0.596 -8.049 1.00 95.44 102 LYS A N 1
ATOM 788 C CA . LYS A 1 102 ? -6.940 -0.022 -9.402 1.00 95.44 102 LYS A CA 1
ATOM 789 C C . LYS A 1 102 ? -6.095 -0.806 -10.405 1.00 95.44 102 LYS A C 1
ATOM 791 O O . LYS A 1 102 ? -6.557 -1.026 -11.523 1.00 95.44 102 LYS A O 1
ATOM 796 N N . VAL A 1 103 ? -4.892 -1.229 -10.012 1.00 95.00 103 VAL A N 1
ATOM 797 C CA . VAL A 1 103 ? -3.997 -2.040 -10.852 1.00 95.00 103 VAL A CA 1
ATOM 798 C C . VAL A 1 103 ? -4.616 -3.409 -11.120 1.00 95.00 103 VAL A C 1
ATOM 800 O O . VAL A 1 103 ? -4.824 -3.752 -12.280 1.00 95.00 103 VAL A O 1
ATOM 803 N N . LEU A 1 104 ? -5.046 -4.123 -10.076 1.00 95.06 104 LEU A N 1
ATOM 804 C CA . LEU A 1 104 ? -5.710 -5.425 -10.212 1.00 95.06 104 LEU A CA 1
ATOM 805 C C . LEU A 1 104 ? -6.971 -5.352 -11.088 1.00 95.06 104 LEU A C 1
ATOM 807 O O . LEU A 1 104 ? -7.226 -6.230 -11.912 1.00 95.06 104 LEU A O 1
ATOM 811 N N . ALA A 1 105 ? -7.764 -4.286 -10.953 1.00 96.94 105 ALA A N 1
ATOM 812 C CA . ALA A 1 105 ? -8.951 -4.081 -11.779 1.00 96.94 105 ALA A CA 1
ATOM 813 C C . ALA A 1 105 ? -8.624 -3.782 -13.253 1.00 96.94 105 ALA A C 1
ATOM 815 O O . ALA A 1 105 ? -9.438 -4.096 -14.128 1.00 96.94 105 ALA A O 1
ATOM 816 N N . ALA A 1 106 ? -7.481 -3.151 -13.538 1.00 95.25 106 ALA A N 1
ATOM 817 C CA . ALA A 1 106 ? -7.002 -2.941 -14.899 1.00 95.25 106 ALA A CA 1
ATOM 818 C C . ALA A 1 106 ? -6.506 -4.260 -15.510 1.00 95.25 106 ALA A C 1
ATOM 820 O O . ALA A 1 106 ? -6.947 -4.614 -16.604 1.00 95.25 106 ALA A O 1
ATOM 821 N N . GLU A 1 107 ? -5.698 -5.022 -14.769 1.00 93.12 107 GLU A N 1
ATOM 822 C CA . GLU A 1 107 ? -5.177 -6.333 -15.180 1.00 93.12 107 GLU A CA 1
ATOM 823 C C . GLU A 1 107 ? -6.303 -7.320 -15.495 1.00 93.12 107 GLU A C 1
ATOM 825 O O . GLU A 1 107 ? -6.333 -7.901 -16.578 1.00 93.12 107 GLU A O 1
ATOM 830 N N . ALA A 1 108 ? -7.306 -7.425 -14.617 1.00 95.25 108 ALA A N 1
ATOM 831 C CA . ALA A 1 108 ? -8.472 -8.286 -14.827 1.00 95.25 108 ALA A CA 1
ATOM 832 C C . ALA A 1 108 ? -9.277 -7.939 -16.096 1.00 95.25 108 ALA A C 1
ATOM 834 O O . ALA A 1 108 ? -10.043 -8.762 -16.594 1.00 95.25 108 ALA A O 1
ATOM 835 N N . LYS A 1 109 ? -9.127 -6.716 -16.620 1.00 96.56 109 LYS A N 1
ATOM 836 C CA . LYS A 1 109 ? -9.787 -6.230 -17.842 1.00 96.56 109 LYS A CA 1
ATOM 837 C C . LYS A 1 109 ? -8.844 -6.167 -19.047 1.00 96.56 109 LYS A C 1
ATOM 839 O O . LYS A 1 109 ? -9.255 -5.641 -20.080 1.00 96.56 109 LYS A O 1
ATOM 844 N N . GLY A 1 110 ? -7.596 -6.627 -18.917 1.00 94.38 110 GLY A N 1
ATOM 845 C CA . GLY A 1 110 ? -6.569 -6.508 -19.957 1.00 94.38 110 GLY A CA 1
ATOM 846 C C . GLY A 1 110 ? -6.232 -5.058 -20.324 1.00 94.38 110 GLY A C 1
ATOM 847 O O . GLY A 1 110 ? -5.880 -4.773 -21.465 1.00 94.38 110 GLY A O 1
ATOM 848 N N . ARG A 1 111 ? -6.411 -4.118 -19.389 1.00 94.94 111 ARG A N 1
ATOM 849 C CA . ARG A 1 111 ? -6.141 -2.688 -19.589 1.00 94.94 111 ARG A CA 1
ATOM 850 C C . ARG A 1 111 ? -4.725 -2.336 -19.134 1.00 94.94 111 ARG A C 1
ATOM 852 O O . ARG A 1 111 ? -4.196 -3.009 -18.250 1.00 94.94 111 ARG A O 1
ATOM 859 N N . PRO A 1 112 ? -4.126 -1.262 -19.681 1.00 93.38 112 PRO A N 1
ATOM 860 C CA . PRO A 1 112 ? -2.843 -0.778 -19.191 1.00 93.38 112 PRO A CA 1
ATOM 861 C C . PRO A 1 112 ? -2.933 -0.366 -17.718 1.00 93.38 112 PRO A C 1
ATOM 863 O O . PRO A 1 112 ? -3.995 0.033 -17.224 1.00 93.38 112 PRO A O 1
ATOM 866 N N . ARG A 1 113 ? -1.788 -0.433 -17.031 1.00 92.25 113 ARG A N 1
ATOM 867 C CA . ARG A 1 113 ? -1.633 0.043 -15.653 1.00 92.25 113 ARG A CA 1
ATOM 868 C C . ARG A 1 113 ? -2.067 1.520 -15.557 1.00 92.25 113 ARG A C 1
ATOM 870 O O . ARG A 1 113 ? -1.669 2.314 -16.408 1.00 92.25 113 ARG A O 1
ATOM 877 N N . PRO A 1 114 ? -2.846 1.915 -14.533 1.00 94.44 114 PRO A N 1
ATOM 878 C CA . PRO A 1 114 ? -3.210 3.314 -14.318 1.00 94.44 114 PRO A CA 1
ATOM 879 C C . PRO A 1 114 ? -1.980 4.201 -14.090 1.00 94.44 114 PRO A C 1
ATOM 881 O O . PRO A 1 114 ? -1.160 3.898 -13.227 1.00 94.44 114 PRO A O 1
ATOM 884 N N . GLU A 1 115 ? -1.895 5.339 -14.783 1.00 93.25 115 GLU A N 1
ATOM 885 C CA . GLU A 1 115 ? -0.777 6.293 -14.643 1.00 93.25 115 GLU A CA 1
ATOM 886 C C . GLU A 1 115 ? -0.6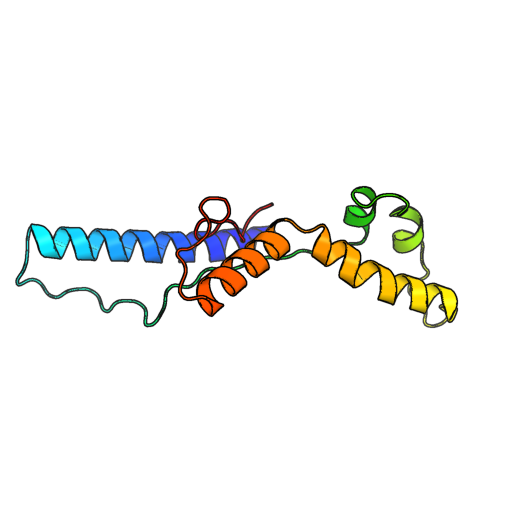12 6.821 -13.213 1.00 93.25 115 GLU A C 1
ATOM 888 O O . GLU A 1 115 ? 0.501 7.056 -12.758 1.00 93.25 115 GLU A O 1
ATOM 893 N N . ALA A 1 116 ? -1.718 6.948 -12.475 1.00 91.56 116 ALA A N 1
ATOM 894 C CA . ALA A 1 116 ? -1.711 7.368 -11.076 1.00 91.56 116 ALA A CA 1
ATOM 895 C C . ALA A 1 116 ? -1.103 6.324 -10.114 1.00 91.56 116 ALA A C 1
ATOM 897 O O . ALA A 1 116 ? -0.920 6.626 -8.938 1.00 91.56 116 ALA A O 1
ATOM 898 N N . CYS A 1 117 ? -0.831 5.103 -10.584 1.00 92.56 117 CYS A N 1
ATOM 899 C CA . CYS A 1 117 ? -0.293 3.996 -9.793 1.00 92.56 117 CYS A CA 1
ATOM 900 C C . CYS A 1 117 ? 0.855 3.302 -10.546 1.00 92.56 117 CYS A C 1
ATOM 902 O O . CYS A 1 117 ? 0.705 2.150 -10.965 1.00 92.56 117 CYS A O 1
ATOM 904 N N . PRO A 1 118 ? 1.990 3.995 -10.768 1.00 91.44 118 PRO A N 1
ATOM 905 C CA . PRO A 1 118 ? 3.145 3.407 -11.436 1.00 91.44 118 PRO A CA 1
ATOM 906 C C . PRO A 1 118 ? 3.779 2.295 -10.585 1.00 91.44 118 PRO A C 1
ATOM 908 O O . PRO A 1 118 ? 3.566 2.221 -9.376 1.00 91.44 118 PRO A O 1
ATOM 911 N N . VAL A 1 119 ? 4.597 1.443 -11.211 1.00 90.19 119 VAL A N 1
ATOM 912 C CA . VAL A 1 119 ? 5.325 0.369 -10.508 1.00 90.19 119 VAL A CA 1
ATOM 913 C C . VAL A 1 119 ? 6.153 0.950 -9.359 1.00 90.19 119 VAL A C 1
ATOM 915 O O . VAL A 1 119 ? 6.948 1.874 -9.561 1.00 90.19 119 VAL A O 1
ATOM 918 N N . GLY A 1 120 ? 5.979 0.386 -8.164 1.00 90.19 120 GLY A N 1
ATOM 919 C CA . GLY A 1 120 ? 6.624 0.837 -6.932 1.00 90.19 120 GLY A CA 1
ATOM 920 C C . GLY A 1 120 ? 5.884 1.951 -6.182 1.00 90.19 120 GLY A C 1
ATOM 921 O O . GLY A 1 120 ? 6.266 2.259 -5.053 1.00 90.19 120 GLY A O 1
ATOM 922 N N . ALA A 1 121 ? 4.800 2.517 -6.731 1.00 90.12 121 ALA A N 1
ATOM 923 C CA . ALA A 1 121 ? 3.969 3.496 -6.017 1.00 90.12 121 ALA A CA 1
ATOM 924 C C . ALA A 1 121 ? 3.310 2.910 -4.760 1.00 90.12 121 ALA A C 1
ATOM 926 O O . ALA A 1 121 ? 2.981 3.639 -3.833 1.00 90.12 121 ALA A O 1
ATOM 927 N N . GLY A 1 122 ? 3.144 1.586 -4.706 1.00 89.44 122 GLY A N 1
ATOM 928 C CA . GLY A 1 122 ? 2.620 0.887 -3.537 1.00 89.44 122 GLY A CA 1
ATOM 929 C C . GLY A 1 122 ? 3.581 0.805 -2.347 1.00 89.44 122 GLY A C 1
ATOM 930 O O . GLY A 1 122 ? 3.169 0.334 -1.290 1.00 89.44 122 GLY A O 1
ATOM 931 N N . ILE A 1 123 ? 4.848 1.210 -2.484 1.00 91.31 123 ILE A N 1
ATOM 932 C CA . ILE A 1 123 ? 5.875 0.983 -1.453 1.00 91.31 123 ILE A CA 1
ATOM 933 C C . ILE A 1 123 ? 5.849 2.067 -0.373 1.00 91.31 123 ILE A C 1
ATOM 935 O O . ILE A 1 123 ? 5.961 1.755 0.815 1.00 91.31 123 ILE A O 1
ATOM 939 N N . PHE A 1 124 ? 5.719 3.331 -0.772 1.00 86.75 124 PHE A N 1
ATOM 940 C CA . PHE A 1 124 ? 5.750 4.486 0.125 1.00 86.75 124 PHE A CA 1
ATOM 941 C C . PHE A 1 124 ? 4.382 5.195 0.162 1.00 86.75 124 PHE A C 1
ATOM 943 O O . PHE A 1 124 ? 3.635 5.117 -0.812 1.00 86.75 124 PHE A O 1
ATOM 950 N N . PRO A 1 125 ? 4.006 5.811 1.298 1.00 73.75 125 PRO A N 1
ATOM 951 C CA . PRO A 1 125 ? 2.866 6.723 1.396 1.00 73.75 125 PRO A CA 1
ATOM 952 C C . PRO A 1 125 ? 3.088 8.063 0.711 1.00 73.75 125 PRO A C 1
ATOM 954 O O . PRO A 1 125 ? 4.261 8.486 0.604 1.00 73.75 125 PRO A O 1
#

Secondary structure (DSSP, 8-state):
-HHHHHHHHHHHHHHHHHHHHHHHHHHHH-TTSPPPPPPSS----------SGGGGGSTT--HHHHHTS-SSTT--HHHHHHHHHHHHHHHHH-HHHHHHHHHHHHHTTTPPPPTTS-TTTTT--

pLDDT: mean 90.78, std 5.66, range [69.94, 96.94]

Radius of gyration: 20.75 Å; chains: 1; bounding box: 45×26×59 Å